Protein AF-A0A645AL73-F1 (afdb_monomer_lite)

Radius of gyration: 20.04 Å; chains: 1; bounding box: 39×21×53 Å

Sequence (68 aa):
MTKCPSCKATIEDGIRKCPNCKKELKWKHGEPVLTVGQAMQDIGKSLTVIVWGPLLLIAVYYIIKKLL

Foldseek 3Di:
DAADPPPRDDDDFPDQADPPPRFGWDDDPRDTDGDPVVVVVVVVVVVVCVVCVVVVVVVVVVVVVVVD

pLDDT: mean 81.12, std 11.61, range [55.81, 93.38]

Structure (mmCIF, N/CA/C/O backbone):
data_AF-A0A645AL73-F1
#
_entry.id   AF-A0A645AL73-F1
#
loop_
_atom_site.group_PDB
_atom_site.id
_atom_site.type_symbol
_atom_site.label_atom_id
_atom_site.label_alt_id
_atom_site.label_comp_id
_atom_site.label_asym_id
_atom_site.label_entity_id
_atom_site.label_seq_id
_atom_site.pdbx_PDB_ins_code
_atom_site.Cartn_x
_atom_site.Cartn_y
_atom_site.Cartn_z
_atom_site.occupancy
_atom_site.B_iso_or_equiv
_atom_site.auth_seq_id
_atom_site.auth_comp_id
_atom_site.auth_asym_id
_atom_site.auth_atom_id
_atom_site.pdbx_PDB_model_num
ATOM 1 N N . MET A 1 1 ? 6.481 -6.595 -15.910 1.00 80.12 1 MET A N 1
ATOM 2 C CA . MET A 1 1 ? 5.756 -6.723 -14.627 1.00 80.12 1 MET A CA 1
ATOM 3 C C . MET A 1 1 ? 6.490 -5.872 -13.606 1.00 80.12 1 MET A C 1
ATOM 5 O O . MET A 1 1 ? 7.696 -6.046 -13.464 1.00 80.12 1 MET A O 1
ATOM 9 N N . THR A 1 2 ? 5.806 -4.985 -12.889 1.00 89.81 2 THR A N 1
ATOM 10 C CA . THR A 1 2 ? 6.429 -4.092 -11.895 1.00 89.81 2 THR A CA 1
ATOM 11 C C . THR A 1 2 ? 5.674 -4.126 -10.563 1.00 89.81 2 THR A C 1
ATOM 13 O O . THR A 1 2 ? 4.646 -4.794 -10.442 1.00 89.81 2 THR A O 1
ATOM 16 N N . LYS A 1 3 ? 6.183 -3.455 -9.525 1.00 90.38 3 LYS A N 1
ATOM 17 C CA . LYS A 1 3 ? 5.529 -3.381 -8.209 1.00 90.38 3 LYS A CA 1
ATOM 18 C C . LYS A 1 3 ? 4.784 -2.065 -8.043 1.00 90.38 3 LYS A C 1
ATOM 20 O O . LYS A 1 3 ? 5.292 -0.997 -8.367 1.00 90.38 3 LYS A O 1
ATOM 25 N N . CYS A 1 4 ? 3.589 -2.131 -7.463 1.00 89.06 4 CYS A N 1
ATOM 26 C CA . CYS A 1 4 ? 2.843 -0.937 -7.099 1.00 89.06 4 CYS A CA 1
ATOM 27 C C . CYS A 1 4 ? 3.592 -0.163 -5.995 1.00 89.06 4 CYS A C 1
ATOM 29 O O . CYS A 1 4 ? 3.821 -0.728 -4.923 1.00 89.06 4 CYS A O 1
ATOM 31 N N . PRO A 1 5 ? 3.890 1.135 -6.174 1.00 86.75 5 PRO A N 1
ATOM 32 C CA . PRO A 1 5 ? 4.593 1.946 -5.172 1.00 86.75 5 PRO A CA 1
ATOM 33 C C . PRO A 1 5 ? 3.825 2.117 -3.850 1.00 86.75 5 PRO A C 1
ATOM 35 O O . PRO A 1 5 ? 4.433 2.410 -2.828 1.00 86.75 5 PRO A O 1
ATOM 38 N N . SER A 1 6 ? 2.498 1.923 -3.836 1.00 86.31 6 SER A N 1
ATOM 39 C CA . SER A 1 6 ? 1.695 2.077 -2.613 1.00 86.31 6 SER A CA 1
ATOM 40 C C . SER A 1 6 ? 1.539 0.793 -1.804 1.00 86.31 6 SER A C 1
ATOM 42 O O . SER A 1 6 ? 1.595 0.848 -0.583 1.00 86.31 6 SER A O 1
ATOM 44 N N . CYS A 1 7 ? 1.249 -0.338 -2.452 1.00 88.06 7 CYS A N 1
ATOM 45 C CA . CYS A 1 7 ? 0.913 -1.591 -1.759 1.00 88.06 7 CYS A CA 1
ATOM 46 C C . CYS A 1 7 ? 1.913 -2.719 -2.024 1.00 88.06 7 CYS A C 1
ATOM 48 O O . CYS A 1 7 ? 1.749 -3.813 -1.496 1.00 88.06 7 CYS A O 1
ATOM 50 N N . LYS A 1 8 ? 2.936 -2.470 -2.852 1.00 90.12 8 LYS A N 1
ATOM 51 C CA . LYS A 1 8 ? 3.978 -3.428 -3.256 1.00 90.12 8 LYS A CA 1
ATOM 52 C C . LYS A 1 8 ? 3.469 -4.666 -4.008 1.00 90.12 8 LYS A C 1
ATOM 54 O O . LYS A 1 8 ? 4.271 -5.542 -4.321 1.00 90.12 8 LYS A O 1
ATOM 59 N N . ALA A 1 9 ? 2.177 -4.723 -4.340 1.00 90.88 9 ALA A N 1
ATOM 60 C CA . ALA A 1 9 ? 1.598 -5.786 -5.154 1.00 90.88 9 ALA A CA 1
ATOM 61 C C . ALA A 1 9 ? 2.182 -5.779 -6.573 1.00 90.88 9 ALA A C 1
ATOM 63 O O . ALA A 1 9 ? 2.466 -4.712 -7.125 1.00 90.88 9 ALA A O 1
ATOM 64 N N . THR A 1 10 ? 2.325 -6.963 -7.165 1.00 93.38 10 THR A N 1
ATOM 65 C CA . THR A 1 10 ? 2.724 -7.116 -8.566 1.00 93.38 10 THR A CA 1
ATOM 66 C C . THR A 1 10 ? 1.621 -6.588 -9.475 1.00 93.38 10 THR A C 1
ATOM 68 O O . THR A 1 10 ? 0.447 -6.912 -9.296 1.00 93.38 10 THR A O 1
ATOM 71 N N . ILE A 1 11 ? 2.004 -5.751 -10.431 1.00 92.38 11 ILE A N 1
ATO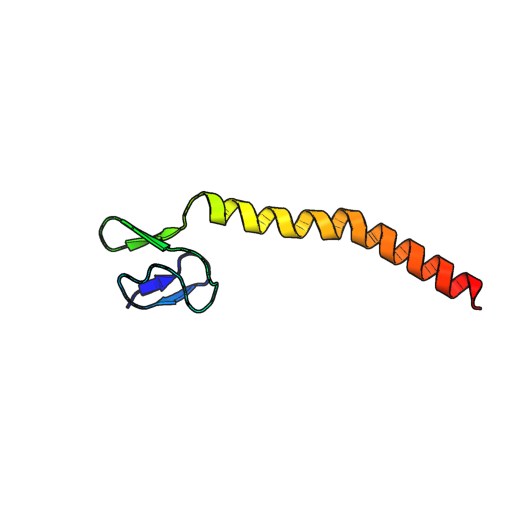M 72 C CA . ILE A 1 11 ? 1.117 -5.119 -11.396 1.00 92.38 11 ILE A CA 1
ATOM 73 C C . ILE A 1 11 ? 1.675 -5.250 -12.813 1.00 92.38 11 ILE A C 1
ATOM 75 O O . ILE A 1 11 ? 2.886 -5.358 -13.028 1.00 92.38 11 ILE A O 1
ATOM 79 N N . GLU A 1 12 ? 0.764 -5.244 -13.776 1.00 90.62 12 GLU A N 1
ATOM 80 C CA . GLU A 1 12 ? 1.093 -5.246 -15.197 1.00 90.62 12 GLU A CA 1
ATOM 81 C C . GLU A 1 12 ? 1.578 -3.866 -15.657 1.00 90.62 12 GLU A C 1
ATOM 83 O O . GLU A 1 12 ? 1.246 -2.839 -15.053 1.00 90.62 12 GLU A O 1
ATOM 88 N N . ASP A 1 13 ? 2.382 -3.836 -16.719 1.00 88.19 13 ASP A N 1
ATOM 89 C CA . ASP A 1 13 ? 2.933 -2.582 -17.222 1.00 88.19 13 ASP A CA 1
ATOM 90 C C . ASP A 1 13 ? 1.869 -1.782 -17.985 1.00 88.19 13 ASP A C 1
ATOM 92 O O . ASP A 1 13 ? 1.043 -2.332 -18.707 1.00 88.19 13 ASP A O 1
ATOM 96 N N . GLY A 1 14 ? 1.841 -0.465 -17.785 1.00 85.69 14 GLY A N 1
ATOM 97 C CA . GLY A 1 14 ? 0.848 0.423 -18.397 1.00 85.69 14 GLY A CA 1
ATOM 98 C C . GLY A 1 14 ? -0.531 0.458 -17.720 1.00 85.69 14 GLY A C 1
ATOM 99 O O . GLY A 1 14 ? -1.393 1.226 -18.159 1.00 85.69 14 GLY A O 1
ATOM 100 N N . ILE A 1 15 ? -0.772 -0.287 -16.631 1.00 89.31 15 ILE A N 1
ATOM 101 C CA . ILE A 1 15 ? -2.070 -0.219 -15.940 1.00 89.31 15 ILE A CA 1
ATOM 102 C C . ILE A 1 15 ? -2.291 1.161 -15.309 1.00 89.31 15 ILE A C 1
ATOM 104 O O . ILE A 1 15 ? -1.417 1.719 -14.647 1.00 89.31 15 ILE A O 1
ATOM 108 N N . ARG A 1 16 ? -3.492 1.718 -15.470 1.00 88.62 16 ARG A N 1
ATOM 109 C CA . ARG A 1 16 ? -3.844 3.031 -14.896 1.00 88.62 16 ARG A CA 1
ATOM 110 C C . ARG A 1 16 ? -4.300 2.955 -13.444 1.00 88.62 16 ARG A C 1
ATOM 112 O O . ARG A 1 16 ? -4.344 3.972 -12.760 1.00 88.62 16 ARG A O 1
ATOM 119 N N . LYS A 1 17 ? -4.667 1.765 -12.970 1.00 89.38 17 LYS A N 1
ATOM 120 C CA . LYS A 1 17 ? -5.232 1.560 -11.638 1.00 89.38 17 LYS A CA 1
ATOM 121 C C . LYS A 1 17 ? -4.766 0.230 -11.073 1.00 89.38 17 LYS A C 1
ATOM 123 O O . LYS A 1 17 ? -4.923 -0.794 -11.725 1.00 89.38 17 LYS A O 1
ATOM 128 N N . CYS A 1 18 ? -4.212 0.241 -9.865 1.00 88.81 18 CYS A N 1
ATOM 129 C CA . CYS A 1 18 ? -3.763 -0.982 -9.209 1.00 88.81 18 CYS A CA 1
ATOM 130 C C . CYS A 1 18 ? -4.972 -1.871 -8.851 1.00 88.81 18 CYS A C 1
ATOM 132 O O . CYS A 1 18 ? -5.876 -1.386 -8.168 1.00 88.81 18 CYS A O 1
ATOM 134 N N . PRO A 1 19 ? -4.999 -3.163 -9.227 1.00 87.31 19 PRO A N 1
ATOM 135 C CA . PRO A 1 19 ? -6.109 -4.063 -8.901 1.00 87.31 19 PRO A CA 1
ATOM 136 C C . PRO A 1 19 ? -6.219 -4.371 -7.401 1.00 87.31 19 PRO A C 1
ATOM 138 O O . PRO A 1 19 ? -7.306 -4.670 -6.917 1.00 87.31 19 PRO A O 1
ATOM 141 N N . ASN A 1 20 ? -5.115 -4.263 -6.653 1.00 89.56 20 ASN A N 1
ATOM 142 C CA . ASN A 1 20 ? -5.077 -4.582 -5.227 1.00 89.56 20 ASN A CA 1
ATOM 143 C C . ASN A 1 20 ? -5.532 -3.389 -4.366 1.00 89.56 20 ASN A C 1
ATOM 145 O O . ASN A 1 20 ? -6.557 -3.454 -3.693 1.00 89.56 20 ASN A O 1
ATOM 149 N N . CYS A 1 21 ? -4.827 -2.255 -4.443 1.00 87.00 21 CYS A N 1
ATOM 150 C CA . CYS A 1 21 ? -5.145 -1.087 -3.614 1.00 87.00 21 CYS A CA 1
ATOM 151 C C . CYS A 1 21 ? -6.098 -0.078 -4.269 1.00 87.00 21 CYS A C 1
ATOM 153 O O . CYS A 1 21 ? -6.437 0.925 -3.646 1.00 87.00 21 CYS A O 1
ATOM 155 N N . LYS A 1 22 ? -6.512 -0.303 -5.525 1.00 88.19 22 LYS A N 1
ATOM 156 C CA . LYS A 1 22 ? -7.421 0.567 -6.298 1.00 88.19 22 LYS A CA 1
ATOM 157 C C . LYS A 1 22 ? -6.919 2.003 -6.511 1.00 88.19 22 LYS A C 1
ATOM 159 O O . LYS A 1 22 ? -7.682 2.828 -7.012 1.00 88.19 22 LYS A O 1
ATOM 164 N N . LYS A 1 23 ? -5.655 2.299 -6.188 1.00 86.12 23 LYS A N 1
ATOM 165 C CA . LYS A 1 23 ? -5.022 3.601 -6.448 1.00 86.12 23 LYS A CA 1
ATOM 166 C C . LYS 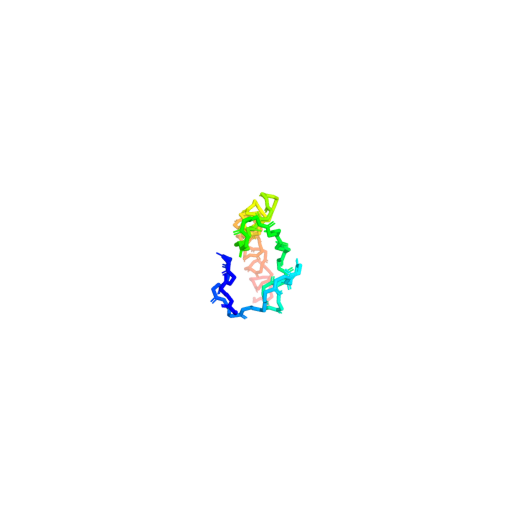A 1 23 ? -4.703 3.783 -7.926 1.00 86.12 23 LYS A C 1
ATOM 168 O O . LYS A 1 23 ? -4.499 2.811 -8.654 1.00 86.12 23 LYS A O 1
ATOM 173 N N . GLU A 1 24 ? -4.657 5.036 -8.349 1.00 88.38 24 GLU A N 1
ATOM 174 C CA . GLU A 1 24 ? -4.402 5.434 -9.727 1.00 88.38 24 GLU A CA 1
ATOM 175 C C . GLU A 1 24 ? -2.902 5.608 -9.929 1.00 88.38 24 GLU A C 1
ATOM 177 O O . GLU A 1 24 ? -2.191 6.194 -9.114 1.00 88.38 24 GLU A O 1
ATOM 182 N N . LEU A 1 25 ? -2.418 5.080 -11.040 1.00 88.31 25 LEU A N 1
ATOM 183 C CA . LEU A 1 25 ? -1.010 5.043 -11.379 1.00 88.31 25 LEU A CA 1
ATOM 184 C C . LEU A 1 25 ? -0.795 5.894 -12.625 1.00 88.31 25 LEU A C 1
ATOM 186 O O . LEU A 1 25 ? -1.483 5.732 -13.636 1.00 88.31 25 LEU A O 1
ATOM 190 N N . LYS A 1 26 ? 0.175 6.804 -12.553 1.00 89.31 26 LYS A N 1
ATOM 191 C CA . LYS A 1 26 ? 0.691 7.535 -13.710 1.00 89.31 26 LYS A CA 1
ATOM 192 C C . LYS A 1 26 ? 2.065 6.997 -14.055 1.00 89.31 26 LYS A C 1
ATOM 194 O O . LYS A 1 26 ? 2.922 6.917 -13.189 1.00 89.31 26 LYS A O 1
ATOM 199 N N . TRP A 1 27 ? 2.284 6.675 -15.318 1.00 88.00 27 TRP A N 1
ATOM 200 C CA . TRP A 1 27 ? 3.567 6.168 -15.788 1.00 88.00 27 TRP A CA 1
ATOM 201 C C . TRP A 1 27 ? 4.458 7.332 -16.217 1.00 88.00 27 TRP A C 1
ATOM 203 O O . TRP A 1 27 ? 4.040 8.162 -17.026 1.00 88.00 27 TRP A O 1
ATOM 213 N N . LYS A 1 28 ? 5.671 7.414 -15.670 1.00 87.44 28 LYS A N 1
ATOM 214 C CA . LYS A 1 28 ? 6.708 8.364 -16.095 1.00 87.44 28 LYS A CA 1
ATOM 215 C C . LYS A 1 28 ? 8.000 7.596 -16.342 1.00 87.44 28 LYS A C 1
ATOM 217 O O . LYS A 1 28 ? 8.414 6.838 -15.480 1.00 87.44 28 LYS A O 1
ATOM 222 N N . HIS A 1 29 ? 8.608 7.776 -17.515 1.00 87.12 29 HIS A N 1
ATOM 223 C CA . HIS A 1 29 ? 9.845 7.081 -17.915 1.00 87.12 29 HIS A CA 1
ATOM 224 C C . HIS A 1 29 ? 9.796 5.545 -17.768 1.00 87.12 29 HIS A C 1
ATOM 226 O O . HIS A 1 29 ? 10.806 4.914 -17.488 1.00 87.12 29 HIS A O 1
ATOM 232 N N . GLY A 1 30 ? 8.619 4.936 -17.948 1.00 84.81 30 GLY A N 1
ATOM 233 C CA . GLY A 1 30 ? 8.443 3.487 -17.785 1.00 84.81 30 GLY A CA 1
ATOM 234 C C . GLY A 1 30 ? 8.228 3.022 -16.342 1.00 84.81 30 GLY A C 1
ATOM 235 O O . GLY A 1 30 ? 8.052 1.829 -16.123 1.00 84.81 30 GLY A O 1
ATOM 236 N N . GLU A 1 31 ? 8.159 3.934 -15.369 1.00 86.38 31 GLU A N 1
ATOM 237 C CA . GLU A 1 31 ? 7.938 3.602 -13.960 1.00 8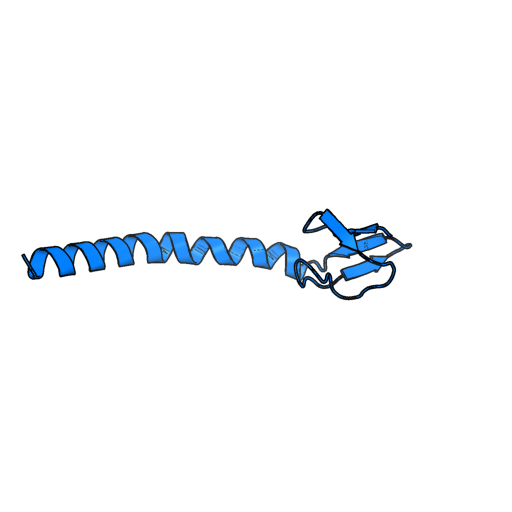6.38 31 GLU A CA 1
ATOM 238 C C . GLU A 1 31 ? 6.560 4.084 -13.462 1.00 86.38 31 GLU A C 1
ATOM 240 O O . GLU A 1 31 ? 6.123 5.193 -13.803 1.00 86.38 31 GLU A O 1
ATOM 245 N N . PRO A 1 32 ? 5.846 3.279 -12.649 1.00 87.62 32 PRO A N 1
ATOM 246 C CA . PRO A 1 32 ? 4.557 3.659 -12.084 1.00 87.62 32 PRO A CA 1
ATOM 247 C C . PRO A 1 32 ? 4.735 4.614 -10.894 1.00 87.62 32 PRO A C 1
ATOM 249 O O . PRO A 1 32 ? 5.333 4.274 -9.875 1.00 87.62 32 PRO A O 1
ATOM 252 N N . VAL A 1 33 ? 4.132 5.795 -10.982 1.00 87.00 33 VAL A N 1
ATOM 253 C CA . VAL A 1 33 ? 4.161 6.843 -9.955 1.00 87.00 33 VAL A CA 1
ATOM 254 C C . VAL A 1 33 ? 2.748 7.087 -9.419 1.00 87.00 33 VAL A C 1
ATOM 256 O O . VAL A 1 33 ? 1.775 7.110 -10.180 1.00 87.00 33 VAL A O 1
ATOM 259 N N . LEU A 1 34 ? 2.612 7.286 -8.105 1.00 82.81 34 LEU A N 1
ATOM 260 C CA . LEU A 1 34 ? 1.332 7.672 -7.496 1.00 82.81 34 LEU A CA 1
ATOM 261 C C . LEU A 1 34 ? 1.014 9.130 -7.816 1.00 82.81 34 LEU A C 1
ATOM 263 O O . LEU A 1 34 ? 1.901 9.982 -7.893 1.00 82.81 34 LEU A O 1
ATOM 267 N N . THR A 1 35 ? -0.270 9.440 -7.959 1.00 79.44 35 THR A N 1
ATOM 268 C CA . THR A 1 35 ? -0.710 10.835 -8.014 1.00 79.44 35 THR A CA 1
ATOM 269 C C . THR A 1 35 ? -0.627 11.469 -6.625 1.00 79.44 35 THR A C 1
ATOM 271 O O . THR A 1 35 ? -1.019 10.865 -5.630 1.00 79.44 35 THR A O 1
ATOM 274 N N . VAL A 1 36 ? -0.134 12.711 -6.561 1.00 62.59 36 VAL A N 1
ATOM 275 C CA . VAL A 1 36 ? 0.133 13.458 -5.312 1.00 62.59 36 VAL A CA 1
ATOM 276 C C . VAL A 1 36 ? -1.092 13.513 -4.385 1.00 62.59 36 VAL A C 1
ATOM 278 O O . VAL A 1 36 ? -0.957 13.389 -3.170 1.00 62.59 36 VAL A O 1
ATOM 281 N N . GLY A 1 37 ? -2.304 13.591 -4.948 1.00 62.28 37 GLY A N 1
ATOM 282 C CA . GLY A 1 37 ? -3.549 13.574 -4.172 1.00 62.28 37 GLY A CA 1
ATOM 283 C C . GLY A 1 37 ? -3.809 12.269 -3.406 1.00 62.28 37 GLY A C 1
ATOM 284 O O . GLY A 1 37 ? -4.444 12.294 -2.357 1.00 62.28 37 GLY A O 1
ATOM 285 N N . GLN A 1 38 ? -3.284 11.131 -3.868 1.00 60.81 38 GLN A N 1
ATOM 286 C CA . GLN A 1 38 ? -3.506 9.827 -3.230 1.00 60.81 38 GLN A CA 1
ATOM 287 C C . GLN A 1 38 ? -2.589 9.567 -2.036 1.00 60.81 38 GLN A C 1
ATOM 289 O O . GLN A 1 38 ? -2.921 8.732 -1.199 1.00 60.81 38 GLN A O 1
ATOM 294 N N . ALA A 1 39 ? -1.461 10.276 -1.933 1.00 60.16 39 ALA A N 1
ATOM 295 C CA . ALA A 1 39 ? -0.606 10.227 -0.747 1.00 60.16 39 ALA A CA 1
ATOM 296 C C . ALA A 1 39 ? -1.254 10.951 0.450 1.00 60.16 39 ALA A C 1
ATOM 298 O O . ALA A 1 39 ? -1.080 10.542 1.593 1.00 60.16 39 ALA A O 1
ATOM 299 N N . MET A 1 40 ? -2.048 11.993 0.185 1.00 56.09 40 MET A N 1
ATOM 300 C CA . MET A 1 40 ? -2.720 12.797 1.215 1.00 56.09 40 MET A CA 1
ATOM 301 C C . MET A 1 40 ? -3.967 12.111 1.805 1.00 56.09 40 MET A C 1
ATOM 303 O O . MET A 1 40 ? -4.320 12.350 2.958 1.00 56.09 40 MET A O 1
ATOM 307 N N . GLN A 1 41 ? -4.636 11.232 1.051 1.00 59.75 41 GLN A N 1
ATOM 308 C CA . GLN A 1 41 ? -5.895 10.602 1.483 1.00 59.75 41 GLN A CA 1
ATOM 309 C C . GLN A 1 41 ? -5.727 9.523 2.566 1.00 59.75 41 GLN A C 1
ATOM 311 O O . GLN A 1 41 ? -6.671 9.275 3.316 1.00 59.75 41 GLN A O 1
ATOM 316 N N . ASP A 1 42 ? -4.546 8.914 2.697 1.00 59.06 42 ASP A N 1
ATOM 317 C CA . ASP A 1 42 ? -4.298 7.911 3.745 1.00 59.06 42 ASP A CA 1
ATOM 318 C C . ASP A 1 42 ? -4.222 8.534 5.150 1.00 59.06 42 ASP A C 1
ATOM 320 O O . ASP A 1 42 ? -4.524 7.872 6.140 1.00 59.06 42 ASP A O 1
ATOM 324 N N . ILE A 1 43 ? -3.888 9.824 5.250 1.00 60.34 43 ILE A N 1
ATOM 325 C CA . ILE A 1 43 ? -3.743 10.525 6.535 1.00 60.34 43 ILE A CA 1
ATOM 326 C C . ILE A 1 43 ? -5.116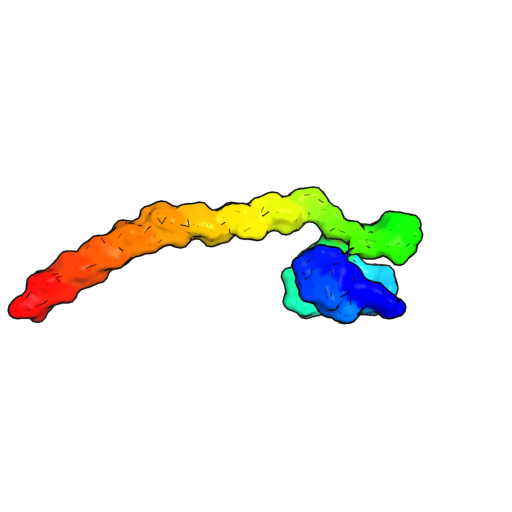 10.950 7.086 1.00 60.34 43 ILE A C 1
ATOM 328 O O . ILE A 1 43 ? -5.351 10.904 8.295 1.00 60.34 43 ILE A O 1
ATOM 332 N N . GLY A 1 44 ? -6.067 11.296 6.210 1.00 55.81 44 GLY A N 1
ATOM 333 C CA . GLY A 1 44 ? -7.390 11.787 6.616 1.00 55.81 44 GLY A CA 1
ATOM 334 C C . GLY A 1 44 ? -8.258 10.748 7.337 1.00 55.81 44 GLY A C 1
ATOM 335 O O . GLY A 1 44 ? -9.075 11.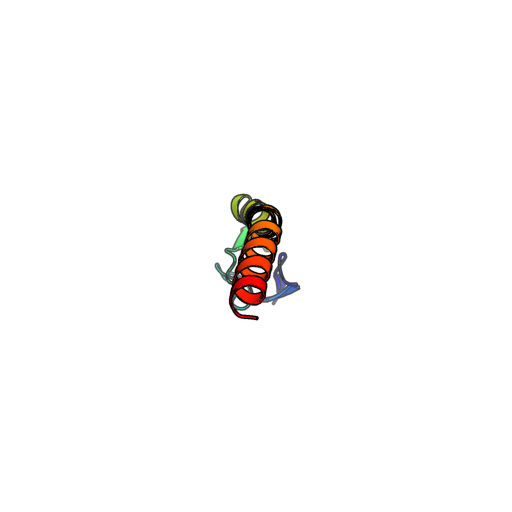106 8.182 1.00 55.81 44 GLY A O 1
ATOM 336 N N . LYS A 1 45 ? -8.059 9.454 7.056 1.00 57.22 45 LYS A N 1
ATOM 337 C CA . LYS A 1 45 ? -8.894 8.370 7.601 1.00 57.22 45 LYS A CA 1
ATOM 338 C C . LYS A 1 45 ? -8.611 8.052 9.077 1.00 57.22 45 LYS A C 1
ATOM 340 O O . LYS A 1 45 ? -9.478 7.507 9.754 1.00 57.22 45 LYS A O 1
ATOM 345 N N . SER A 1 46 ? -7.431 8.411 9.586 1.00 57.00 46 SER A N 1
ATOM 346 C CA . SER A 1 46 ? -7.057 8.172 10.990 1.00 57.00 46 SER A CA 1
ATOM 347 C C . SER A 1 46 ? -7.590 9.236 11.951 1.00 57.00 46 SER A C 1
ATOM 349 O O . SER A 1 46 ? -7.839 8.939 13.117 1.00 57.00 46 SER A O 1
ATOM 351 N N . LEU A 1 47 ? -7.821 10.466 11.483 1.00 58.34 47 LEU A N 1
ATOM 352 C CA . LEU A 1 47 ? -8.230 11.576 12.352 1.00 58.34 47 LEU A CA 1
ATOM 353 C C . LEU A 1 47 ? -9.674 11.434 12.859 1.00 58.34 47 LEU A C 1
ATOM 355 O O . LEU A 1 47 ? -9.957 11.768 14.007 1.00 58.34 47 LEU A O 1
ATOM 359 N N . THR A 1 48 ? -10.584 10.875 12.057 1.00 63.69 48 THR A N 1
ATOM 360 C CA . THR A 1 48 ? -11.988 10.688 12.463 1.00 63.69 48 THR A CA 1
ATOM 361 C C . THR A 1 48 ? -12.144 9.689 13.609 1.00 63.69 48 THR A C 1
ATOM 363 O O . THR A 1 48 ? -12.982 9.895 14.483 1.00 63.69 48 THR A O 1
ATOM 366 N N . VAL A 1 49 ? -11.321 8.635 13.646 1.00 66.69 49 VAL A N 1
ATOM 367 C CA . VAL A 1 49 ? -11.373 7.602 14.696 1.00 66.69 49 VAL A CA 1
ATOM 368 C C . VAL A 1 49 ? -10.875 8.147 16.035 1.00 66.69 49 VAL A C 1
ATOM 370 O O . VAL A 1 49 ? -11.457 7.835 17.068 1.00 66.69 49 VAL A O 1
ATOM 373 N N . ILE A 1 50 ? -9.848 9.000 16.028 1.00 69.75 50 ILE A N 1
ATOM 374 C CA . ILE A 1 50 ? -9.305 9.607 17.254 1.00 69.75 50 ILE A CA 1
ATOM 375 C C . ILE A 1 50 ? -10.313 10.577 17.880 1.00 69.75 50 ILE A C 1
ATOM 377 O O . ILE A 1 50 ? -10.452 10.610 19.098 1.00 69.75 50 ILE A O 1
ATOM 381 N N . VAL A 1 51 ? -11.038 11.344 17.061 1.00 74.56 51 VAL A N 1
ATOM 382 C CA . VAL A 1 51 ? -11.999 12.340 17.560 1.00 74.56 51 VAL A CA 1
ATOM 383 C C . VAL A 1 51 ? -13.304 11.686 18.024 1.00 74.56 51 VAL A C 1
ATOM 385 O O . VAL A 1 51 ? -13.808 12.006 19.097 1.00 74.56 51 VAL A O 1
ATOM 388 N N . TRP A 1 52 ? -13.853 10.751 17.245 1.00 78.69 52 TRP A N 1
ATOM 389 C CA . TRP A 1 52 ? -15.162 10.154 17.541 1.00 78.69 52 TRP A CA 1
ATOM 390 C C . TRP A 1 52 ? -15.091 8.877 18.382 1.00 78.69 52 TRP A C 1
ATOM 392 O O . TRP A 1 52 ? -16.064 8.543 19.056 1.00 78.69 52 TRP A O 1
ATOM 402 N N . GLY A 1 53 ? -13.960 8.169 18.383 1.00 83.31 53 GLY A N 1
ATOM 403 C CA . GLY A 1 53 ? -13.774 6.929 19.140 1.00 83.31 53 GLY A CA 1
ATOM 404 C C . GLY A 1 53 ? -14.015 7.092 20.645 1.00 83.31 53 GLY A C 1
ATOM 405 O O . GLY A 1 53 ? -14.841 6.361 21.195 1.00 83.31 53 GLY A O 1
ATOM 406 N N . PRO A 1 54 ? -13.380 8.070 21.320 1.00 86.19 54 PRO A N 1
ATOM 407 C CA . PRO A 1 54 ? -13.602 8.311 22.744 1.00 86.19 54 PRO A CA 1
ATOM 408 C C . PRO A 1 54 ? -15.053 8.693 23.054 1.00 86.19 54 PRO A C 1
ATOM 410 O O . PRO A 1 54 ? -15.623 8.210 24.027 1.00 86.19 54 PRO A O 1
ATOM 413 N N . LEU A 1 55 ? -15.676 9.514 22.202 1.00 85.06 55 LEU A N 1
ATOM 414 C CA . LEU A 1 55 ? -17.056 9.967 22.393 1.00 85.06 55 LEU A CA 1
ATOM 415 C C . LEU A 1 55 ? -18.060 8.807 22.298 1.00 85.06 55 LEU A C 1
ATOM 417 O O . LEU A 1 55 ? -18.974 8.713 23.116 1.00 85.06 55 LEU A O 1
ATOM 421 N N . LEU A 1 56 ? -17.859 7.893 21.342 1.00 86.19 56 LEU A N 1
ATOM 422 C CA . LEU A 1 56 ? -18.670 6.682 21.207 1.00 86.19 56 LEU A CA 1
ATOM 423 C C . LEU A 1 56 ? -18.489 5.738 22.399 1.00 86.19 56 LEU A C 1
ATOM 425 O O . LEU A 1 56 ? -19.478 5.218 22.909 1.00 86.19 56 LEU A O 1
ATOM 429 N N . LEU A 1 57 ? -17.258 5.549 22.882 1.00 86.81 57 LEU A N 1
ATOM 430 C CA . LEU A 1 57 ? -16.993 4.725 24.066 1.00 86.81 57 LEU A CA 1
ATOM 431 C C . LEU A 1 57 ? -17.684 5.280 25.315 1.00 86.81 57 LEU A C 1
ATOM 433 O O . LEU A 1 57 ? -18.304 4.523 26.062 1.00 86.81 57 LEU A O 1
ATOM 437 N N . ILE A 1 58 ? -17.629 6.599 25.517 1.00 89.44 58 ILE A N 1
ATOM 438 C CA . ILE A 1 58 ? -18.320 7.271 26.622 1.00 89.44 58 ILE A CA 1
ATOM 439 C C . ILE A 1 58 ? -19.836 7.075 26.493 1.00 89.44 58 ILE A C 1
ATOM 441 O O . ILE A 1 58 ? -20.485 6.673 27.458 1.00 89.44 58 ILE A O 1
ATOM 445 N N . ALA A 1 59 ? -20.408 7.298 25.308 1.00 88.19 59 ALA A N 1
ATOM 446 C CA . ALA A 1 59 ? -21.838 7.105 25.074 1.00 88.19 59 ALA A CA 1
ATOM 447 C C . ALA A 1 59 ? -22.284 5.662 25.377 1.00 88.19 59 ALA A C 1
ATOM 449 O O . ALA A 1 59 ? -23.267 5.460 26.088 1.00 88.19 59 ALA A O 1
ATOM 450 N N . VAL A 1 60 ? -21.533 4.660 24.905 1.00 90.38 60 VAL A N 1
ATOM 451 C CA . VAL A 1 60 ? -21.806 3.239 25.178 1.00 90.38 60 VAL A CA 1
ATOM 452 C C . VAL A 1 60 ? -21.732 2.937 26.677 1.00 90.38 60 VAL A C 1
ATOM 454 O O . VAL A 1 60 ? -22.635 2.290 27.206 1.00 90.38 60 VAL A O 1
ATOM 457 N N . TYR A 1 61 ? -20.720 3.448 27.383 1.00 92.12 61 TYR A N 1
ATOM 458 C CA . TYR A 1 61 ? -20.595 3.286 28.835 1.00 92.12 61 TYR A CA 1
ATOM 459 C C . TYR A 1 61 ? -21.829 3.814 29.586 1.00 92.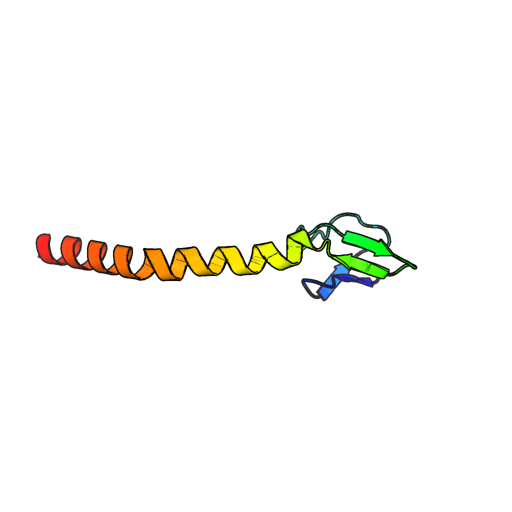12 61 TYR A C 1
ATOM 461 O O . TYR A 1 61 ? -22.376 3.121 30.445 1.00 92.12 61 TYR A O 1
ATOM 469 N N . TYR A 1 62 ? -22.311 5.011 29.238 1.00 92.38 62 TYR A N 1
ATOM 470 C CA . TYR A 1 62 ? -23.498 5.592 29.871 1.00 92.38 62 TYR A CA 1
ATOM 471 C C . TYR A 1 62 ? -24.788 4.831 29.550 1.00 92.38 62 TYR A C 1
ATOM 473 O O . TYR A 1 62 ? -25.645 4.708 30.425 1.00 92.38 62 TYR A O 1
ATOM 481 N N . ILE A 1 63 ? -24.931 4.302 28.333 1.00 89.50 63 ILE A N 1
ATOM 482 C CA . ILE A 1 63 ? -26.090 3.480 27.957 1.00 89.50 63 ILE A CA 1
ATOM 483 C C . ILE A 1 63 ? -26.115 2.188 28.782 1.00 89.50 63 ILE A C 1
ATOM 485 O O . ILE A 1 63 ? -27.146 1.877 29.374 1.00 89.50 63 ILE A O 1
ATOM 489 N N . ILE A 1 64 ? -24.986 1.475 28.878 1.00 88.75 64 ILE A N 1
ATOM 490 C CA . ILE A 1 64 ? -24.886 0.230 29.659 1.00 88.75 64 ILE A CA 1
ATOM 491 C C . ILE A 1 64 ? -25.171 0.500 31.138 1.00 88.75 64 ILE A C 1
ATOM 493 O O . ILE A 1 64 ? -25.967 -0.208 31.743 1.00 88.75 64 ILE A O 1
ATOM 497 N N . LYS A 1 65 ? -24.584 1.557 31.712 1.00 85.31 65 LYS A N 1
ATOM 498 C CA . LYS A 1 65 ? -24.798 1.923 33.120 1.00 85.31 65 LYS A CA 1
ATOM 499 C C . LYS A 1 65 ? -26.254 2.281 33.436 1.00 85.31 65 LYS A C 1
ATOM 501 O O . LYS A 1 65 ? -26.673 2.121 34.569 1.00 85.31 65 LYS A O 1
ATOM 506 N N . LYS A 1 66 ? -27.013 2.801 32.468 1.00 84.25 66 LYS A N 1
ATOM 507 C CA . LYS A 1 66 ? -28.436 3.129 32.648 1.00 84.25 66 LYS A CA 1
ATOM 508 C C . LYS A 1 66 ? -29.348 1.896 32.564 1.00 84.25 66 LYS A C 1
ATOM 510 O O . LYS A 1 66 ? -30.480 1.955 33.031 1.00 84.25 66 LYS A O 1
ATOM 515 N N . LEU A 1 67 ? -28.879 0.825 31.927 1.00 79.12 67 LEU A N 1
ATOM 516 C CA . LEU A 1 67 ? -29.599 -0.439 31.744 1.00 79.12 67 LEU A CA 1
ATOM 517 C C . LEU A 1 67 ? -29.388 -1.438 32.895 1.00 79.12 67 LEU A C 1
ATOM 519 O O . LEU A 1 67 ? -30.116 -2.428 32.947 1.00 79.12 67 LEU A O 1
ATOM 523 N N . LEU A 1 68 ? -28.406 -1.193 33.768 1.00 73.69 68 LEU A N 1
ATOM 524 C CA . LEU A 1 68 ? -28.031 -2.027 34.915 1.00 73.69 68 LEU A CA 1
ATOM 525 C C . LEU A 1 68 ? -28.506 -1.389 36.224 1.00 73.69 68 LEU A C 1
ATOM 527 O O . LEU A 1 68 ? -28.978 -2.146 37.097 1.00 73.69 68 LEU A O 1
#

Organism: NCBI:txid1076179

Secondary structure (DSSP, 8-state):
-EE-TTT--EE-TT-SB-TTT--BEEEETTEEEE-HHHHHHHHHHHHHHHHHHHHHHHHHHHHHHHH-